Protein AF-A0A069ADY2-F1 (afdb_monomer_lite)

InterPro domains:
  IPR009057 Homedomain-like superfamily [SSF46689] (1-50)
  IPR018060 AraC-like, DNA binding HTH domain [PS01124] (1-50)

Organism: Clostridioides difficile (NCBI:txid1496)

Foldseek 3Di:
DLLVVLLVCLQVDPDDSVVSCVVSVNPDPPVSQVVNCVVVVDGSVVVSVPHPPD

Secondary structure (DSSP, 8-state):
-HHHHHHHHHHH----HHHHHHHTT---HHHHHHHHHHHHSS-HHHHHHHS---

pLDDT: mean 85.69, std 6.7, range [57.59, 91.12]

Radius of gyration: 10.56 Å; chains: 1; bounding box: 26×24×20 Å

Sequence (54 aa):
MRISHIYKDLINTNDTLCSILEAHGFTNTKLFYRIFKEKFKCTPKHIRKNLPKI

Structure (mmCIF, N/CA/C/O backbone):
data_AF-A0A069ADY2-F1
#
_entry.id   AF-A0A069ADY2-F1
#
loop_
_atom_site.group_PDB
_atom_site.id
_atom_site.type_symbol
_atom_site.label_atom_id
_atom_site.label_alt_id
_atom_site.label_comp_id
_atom_site.label_asym_id
_atom_site.label_entity_id
_atom_site.label_seq_id
_atom_site.pdbx_PDB_ins_code
_atom_site.Cartn_x
_atom_site.Cartn_y
_atom_site.Cartn_z
_atom_site.occupancy
_atom_site.B_iso_or_equiv
_atom_site.auth_seq_id
_atom_site.auth_comp_id
_atom_site.auth_asym_id
_atom_site.auth_atom_id
_atom_site.pdbx_PDB_model_num
ATOM 1 N N . MET A 1 1 ? -7.031 9.224 -11.948 1.00 64.88 1 MET A N 1
ATOM 2 C CA . MET A 1 1 ? -5.741 9.472 -11.243 1.00 64.88 1 MET A CA 1
ATOM 3 C C . MET A 1 1 ? -5.143 8.147 -10.774 1.00 64.88 1 MET A C 1
ATOM 5 O O . MET A 1 1 ? -5.885 7.367 -10.191 1.00 64.88 1 MET A O 1
ATOM 9 N N . ARG A 1 2 ? -3.830 7.908 -10.959 1.00 81.94 2 ARG A N 1
ATOM 10 C CA . ARG A 1 2 ? -3.140 6.630 -10.631 1.00 81.94 2 ARG A CA 1
ATOM 11 C C . ARG A 1 2 ? -3.392 6.114 -9.206 1.00 81.94 2 ARG A C 1
ATOM 13 O O . ARG A 1 2 ? -3.628 4.932 -9.016 1.00 81.94 2 ARG A O 1
ATOM 20 N N . ILE A 1 3 ? -3.459 7.013 -8.224 1.00 84.44 3 ILE A N 1
ATOM 21 C CA . ILE A 1 3 ? -3.729 6.662 -6.818 1.00 84.44 3 ILE A CA 1
ATOM 22 C C . ILE A 1 3 ? -5.107 6.014 -6.605 1.00 84.44 3 ILE A C 1
ATOM 24 O O . IL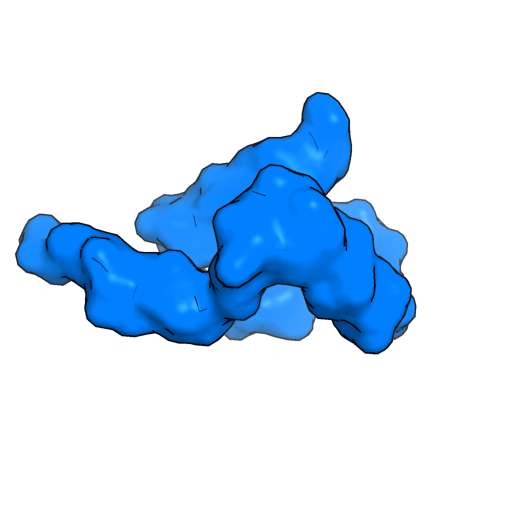E A 1 3 ? -5.254 5.177 -5.722 1.00 84.44 3 ILE A O 1
ATOM 28 N N . SER A 1 4 ? -6.110 6.361 -7.417 1.00 86.50 4 SER A N 1
ATOM 29 C CA . SER A 1 4 ? -7.436 5.737 -7.323 1.00 86.50 4 SER A CA 1
ATOM 30 C C . SER A 1 4 ? -7.434 4.299 -7.839 1.00 86.50 4 SER A C 1
ATOM 32 O O . SER A 1 4 ? -8.174 3.477 -7.313 1.00 86.50 4 SER A O 1
ATOM 34 N N . HIS A 1 5 ? -6.611 4.000 -8.850 1.00 87.94 5 HIS A N 1
ATOM 35 C CA . HIS A 1 5 ? -6.442 2.633 -9.349 1.00 87.94 5 HIS A CA 1
ATOM 36 C C . HIS A 1 5 ? -5.710 1.787 -8.308 1.00 87.94 5 HIS A C 1
ATOM 38 O O . HIS A 1 5 ? -6.241 0.764 -7.911 1.00 87.94 5 HIS A O 1
ATOM 44 N N . ILE A 1 6 ? -4.619 2.307 -7.731 1.00 88.00 6 ILE A N 1
ATOM 45 C CA . ILE A 1 6 ? -3.907 1.648 -6.622 1.00 88.00 6 ILE A CA 1
ATOM 46 C C . ILE A 1 6 ? -4.843 1.366 -5.440 1.00 88.00 6 ILE A C 1
ATOM 48 O O . ILE A 1 6 ? -4.773 0.303 -4.837 1.00 88.00 6 ILE A O 1
ATOM 52 N N . TYR A 1 7 ? -5.727 2.307 -5.092 1.00 87.19 7 TYR A N 1
ATOM 53 C CA . TYR A 1 7 ? -6.733 2.086 -4.051 1.00 87.19 7 TYR A CA 1
ATOM 54 C C . TYR A 1 7 ? -7.690 0.946 -4.423 1.00 87.19 7 TYR A C 1
ATOM 56 O O . TYR A 1 7 ? -8.001 0.115 -3.578 1.00 87.19 7 TYR A O 1
ATOM 64 N N . LYS A 1 8 ? -8.140 0.887 -5.680 1.00 88.81 8 LYS A N 1
ATOM 65 C CA . LYS A 1 8 ? -9.010 -0.185 -6.163 1.00 88.81 8 LYS A CA 1
ATOM 66 C C . LYS A 1 8 ? -8.29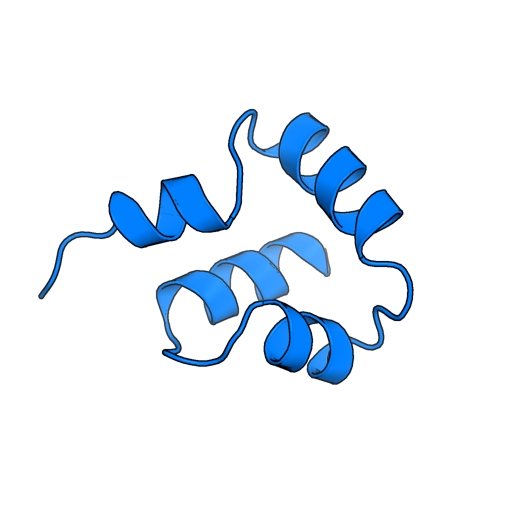7 -1.538 -6.098 1.00 88.81 8 LYS A C 1
ATOM 68 O O . LYS A 1 8 ? -8.857 -2.469 -5.534 1.00 88.81 8 LYS A O 1
ATOM 73 N N . ASP A 1 9 ? -7.062 -1.634 -6.572 1.00 89.88 9 ASP A N 1
ATOM 74 C CA . ASP A 1 9 ? -6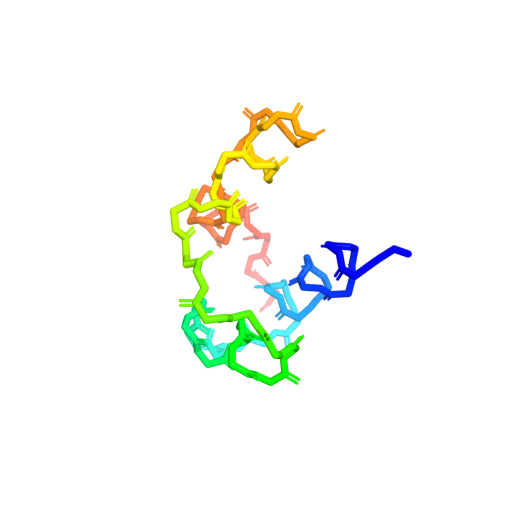.258 -2.854 -6.459 1.00 89.88 9 ASP A CA 1
ATOM 75 C C . ASP A 1 9 ? -6.030 -3.256 -4.999 1.00 89.88 9 ASP A C 1
ATOM 77 O O . ASP A 1 9 ? -6.201 -4.416 -4.642 1.00 89.88 9 ASP A O 1
ATOM 81 N N . LEU A 1 10 ? -5.766 -2.294 -4.113 1.00 88.19 10 LEU A N 1
ATOM 82 C CA . LEU A 1 10 ? -5.564 -2.547 -2.686 1.00 88.19 10 LEU A CA 1
ATOM 83 C C . LEU A 1 10 ? -6.766 -3.219 -2.006 1.00 88.19 10 LEU A C 1
ATOM 85 O O . LEU A 1 10 ? -6.566 -3.963 -1.045 1.00 88.19 10 LEU A O 1
ATOM 89 N N . ILE A 1 11 ? -7.990 -2.918 -2.455 1.00 87.81 11 ILE A N 1
ATOM 90 C CA . ILE A 1 11 ? -9.223 -3.456 -1.864 1.00 87.81 11 ILE A CA 1
ATOM 91 C C . ILE A 1 11 ? -9.780 -4.674 -2.609 1.00 87.81 11 ILE A C 1
ATOM 93 O O . ILE A 1 11 ? -10.554 -5.422 -2.024 1.00 87.81 11 ILE A O 1
ATOM 97 N N . ASN A 1 12 ? -9.418 -4.858 -3.883 1.00 89.12 12 ASN A N 1
ATOM 98 C CA . ASN A 1 12 ? -9.908 -5.961 -4.717 1.00 89.12 12 ASN A CA 1
ATOM 99 C C . ASN A 1 12 ? -8.921 -7.132 -4.801 1.00 89.12 12 ASN A C 1
ATOM 101 O O . ASN A 1 12 ? -9.304 -8.207 -5.252 1.00 89.12 12 ASN A O 1
ATOM 105 N N . THR A 1 13 ? -7.665 -6.938 -4.394 1.00 87.38 13 THR A N 1
ATOM 106 C CA . THR A 1 13 ? -6.618 -7.956 -4.508 1.00 87.38 13 THR A CA 1
ATOM 107 C C . THR A 1 13 ? -6.019 -8.314 -3.155 1.00 87.38 13 THR A C 1
ATOM 109 O O . THR A 1 13 ? -5.958 -7.508 -2.219 1.00 87.38 13 THR A O 1
ATOM 112 N N . ASN A 1 14 ? -5.503 -9.540 -3.079 1.00 84.88 14 ASN A N 1
ATOM 113 C CA . ASN A 1 14 ? -4.652 -9.967 -1.977 1.00 84.88 14 ASN A CA 1
ATOM 114 C C . ASN A 1 14 ? -3.162 -9.677 -2.226 1.00 84.88 14 ASN A C 1
ATOM 116 O O . ASN A 1 14 ? -2.338 -9.978 -1.360 1.00 84.88 14 ASN A O 1
ATOM 120 N N . ASP A 1 15 ? -2.818 -9.003 -3.322 1.00 88.62 15 ASP A N 1
ATOM 121 C CA . ASP A 1 15 ? -1.447 -8.625 -3.648 1.00 88.62 15 ASP A CA 1
ATOM 122 C C . ASP A 1 15 ? -0.839 -7.711 -2.599 1.00 88.62 15 ASP A C 1
ATOM 124 O O . ASP A 1 15 ? -1.528 -6.941 -1.928 1.00 88.62 15 ASP A O 1
ATOM 128 N N . THR A 1 16 ? 0.474 -7.783 -2.414 1.00 87.81 16 THR A N 1
ATOM 129 C CA . THR A 1 16 ? 1.142 -6.873 -1.483 1.00 87.81 16 THR A CA 1
ATOM 130 C C . THR A 1 16 ? 1.116 -5.446 -2.026 1.00 87.81 16 THR A C 1
ATOM 132 O O . THR A 1 16 ? 1.062 -5.221 -3.233 1.00 87.81 16 THR A O 1
ATOM 135 N N . LEU A 1 17 ? 1.208 -4.447 -1.139 1.00 87.00 17 LEU A N 1
ATOM 136 C CA . LEU A 1 17 ? 1.306 -3.055 -1.587 1.00 87.00 17 LEU A CA 1
ATOM 137 C C . LEU A 1 17 ? 2.499 -2.850 -2.536 1.00 87.00 17 LEU A C 1
ATOM 139 O O . LEU A 1 17 ? 2.392 -2.050 -3.454 1.00 87.00 17 LEU A O 1
ATOM 143 N N . CYS A 1 18 ? 3.611 -3.564 -2.327 1.00 87.31 18 CYS A N 1
ATOM 144 C CA . 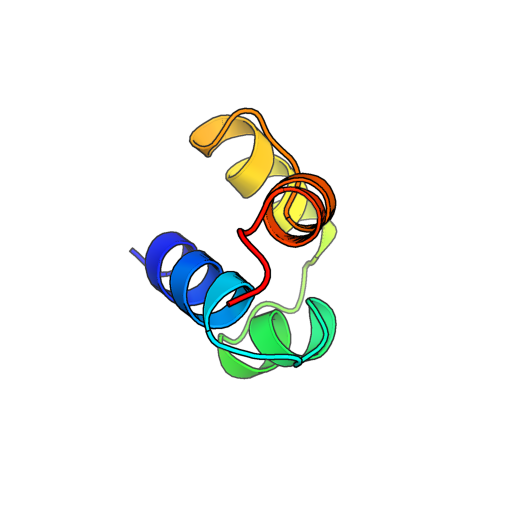CYS A 1 18 ? 4.778 -3.482 -3.204 1.00 87.31 18 CYS A CA 1
ATOM 145 C C . CYS A 1 18 ? 4.426 -3.935 -4.625 1.00 87.31 18 CYS A C 1
ATOM 147 O O . CYS A 1 18 ? 4.581 -3.152 -5.555 1.00 87.31 18 CYS A O 1
ATOM 149 N N . SER A 1 19 ? 3.820 -5.118 -4.762 1.00 90.31 19 SER A N 1
ATOM 150 C CA . SER A 1 19 ? 3.391 -5.677 -6.049 1.00 90.31 19 SER A CA 1
ATOM 151 C C . SER A 1 19 ? 2.422 -4.753 -6.794 1.00 90.31 19 SER A C 1
ATOM 153 O O . SER A 1 19 ? 2.596 -4.500 -7.983 1.00 90.31 19 SER A O 1
ATOM 155 N N . ILE A 1 20 ? 1.446 -4.175 -6.083 1.00 90.62 20 ILE A N 1
ATOM 156 C CA . ILE A 1 20 ? 0.495 -3.215 -6.662 1.00 90.62 20 ILE A CA 1
ATOM 157 C C . ILE A 1 20 ? 1.231 -1.956 -7.147 1.00 90.62 20 ILE A C 1
ATOM 159 O O . ILE A 1 20 ? 0.980 -1.458 -8.241 1.00 90.62 20 ILE A O 1
ATOM 163 N N . LEU A 1 21 ? 2.159 -1.419 -6.350 1.00 90.19 21 LEU A N 1
ATOM 164 C CA . LEU A 1 21 ? 2.931 -0.237 -6.736 1.00 90.19 21 LEU A CA 1
ATOM 165 C C . LEU A 1 21 ? 3.821 -0.506 -7.952 1.00 90.19 21 LEU A C 1
ATOM 167 O O . LEU A 1 21 ? 3.843 0.318 -8.867 1.00 90.19 21 LEU A O 1
ATOM 171 N N . GLU A 1 22 ? 4.488 -1.656 -7.996 1.00 90.31 22 GLU A N 1
ATOM 172 C CA . GLU A 1 22 ? 5.311 -2.083 -9.129 1.00 90.31 22 GLU A CA 1
ATOM 173 C C . GLU A 1 22 ? 4.481 -2.215 -10.411 1.00 90.31 22 GLU A C 1
ATOM 175 O O . GLU A 1 22 ? 4.862 -1.650 -11.437 1.00 90.31 22 GLU A O 1
ATOM 180 N N . ALA A 1 23 ? 3.293 -2.827 -10.338 1.00 89.50 23 ALA A N 1
ATOM 181 C CA . ALA A 1 23 ? 2.359 -2.932 -11.464 1.00 89.50 23 ALA A CA 1
ATOM 182 C C . ALA A 1 23 ? 1.914 -1.562 -12.014 1.00 89.50 23 ALA A C 1
ATOM 184 O O . ALA A 1 23 ? 1.590 -1.423 -13.194 1.00 89.50 23 ALA A O 1
ATOM 185 N N . HIS A 1 24 ? 1.934 -0.521 -11.177 1.00 87.88 24 HIS A N 1
ATOM 186 C CA . HIS A 1 24 ? 1.623 0.856 -11.565 1.00 87.88 24 HIS A CA 1
ATOM 187 C C . HIS A 1 24 ? 2.862 1.725 -11.863 1.00 87.88 24 HIS A C 1
ATOM 189 O O . HIS A 1 24 ? 2.714 2.934 -12.077 1.00 87.88 24 HIS A O 1
ATOM 195 N N . GLY A 1 25 ? 4.069 1.146 -11.880 1.00 87.88 25 GLY A N 1
ATOM 196 C CA . GLY A 1 25 ? 5.325 1.851 -12.158 1.00 87.88 25 GLY A CA 1
ATOM 197 C C . GLY A 1 25 ? 5.810 2.759 -11.021 1.00 87.88 25 GLY A C 1
ATOM 198 O O . GLY A 1 25 ? 6.578 3.693 -11.256 1.00 87.88 25 GLY A O 1
ATOM 199 N N . PHE A 1 26 ? 5.350 2.536 -9.787 1.00 84.50 26 PHE A N 1
ATOM 200 C CA . PHE A 1 26 ? 5.825 3.250 -8.604 1.00 84.50 26 PHE A CA 1
ATOM 201 C C . PHE A 1 26 ? 7.046 2.552 -8.005 1.00 84.50 26 PHE A C 1
ATOM 203 O O . PHE A 1 26 ? 6.928 1.553 -7.306 1.00 84.50 26 PHE A O 1
ATOM 210 N N . THR A 1 27 ? 8.220 3.150 -8.193 1.00 82.62 27 THR A N 1
ATOM 211 C CA . THR A 1 27 ? 9.468 2.698 -7.555 1.00 82.62 27 THR A CA 1
ATOM 212 C C . THR A 1 27 ? 9.692 3.333 -6.180 1.00 82.62 27 THR A C 1
ATOM 214 O O . THR A 1 27 ? 10.379 2.772 -5.329 1.00 82.62 27 THR A O 1
ATOM 217 N N . ASN A 1 28 ? 9.093 4.502 -5.918 1.00 86.19 28 ASN A N 1
ATOM 218 C CA . ASN A 1 28 ? 9.283 5.240 -4.669 1.00 86.19 28 ASN A CA 1
ATOM 219 C C . ASN A 1 28 ? 8.087 5.087 -3.718 1.00 86.19 28 ASN A C 1
ATOM 221 O O . ASN A 1 28 ? 7.134 5.874 -3.724 1.00 86.19 28 ASN A O 1
ATOM 225 N N . THR A 1 29 ? 8.168 4.077 -2.854 1.00 85.69 29 THR A N 1
ATOM 226 C CA . THR A 1 29 ? 7.138 3.760 -1.856 1.00 85.69 29 THR A CA 1
ATOM 227 C C . THR A 1 29 ? 6.935 4.889 -0.839 1.00 85.69 29 THR A C 1
ATOM 229 O O . THR A 1 29 ? 5.798 5.181 -0.471 1.00 85.69 29 THR A O 1
ATOM 232 N N . LYS A 1 30 ? 7.998 5.590 -0.416 1.00 87.94 30 LYS A N 1
ATOM 233 C CA . LYS A 1 30 ? 7.912 6.691 0.566 1.00 87.94 30 LYS A CA 1
ATOM 234 C C . LYS A 1 30 ? 7.081 7.859 0.042 1.00 87.94 30 LYS A C 1
ATOM 236 O O . LYS A 1 30 ? 6.219 8.375 0.755 1.00 87.94 30 LYS A O 1
ATOM 241 N N . LEU A 1 31 ? 7.318 8.246 -1.213 1.00 88.00 31 LEU A N 1
ATOM 242 C CA . LEU A 1 31 ? 6.540 9.290 -1.874 1.00 88.00 31 LEU A CA 1
ATOM 243 C C . LEU A 1 31 ? 5.070 8.874 -1.991 1.00 88.00 31 LEU A C 1
ATOM 245 O O . LEU A 1 31 ? 4.186 9.662 -1.660 1.00 88.00 31 LEU A O 1
ATOM 249 N N . PHE A 1 32 ? 4.809 7.623 -2.383 1.00 88.25 32 PHE A N 1
ATOM 250 C CA . PHE A 1 32 ? 3.449 7.096 -2.437 1.00 88.25 32 PHE A CA 1
ATOM 251 C C . PHE A 1 32 ? 2.745 7.194 -1.079 1.00 88.25 32 PHE A C 1
ATOM 253 O O . PHE A 1 32 ? 1.651 7.745 -1.009 1.00 88.25 32 PHE A O 1
ATOM 260 N N . TYR A 1 33 ? 3.375 6.731 0.006 1.00 88.44 33 TYR A N 1
ATOM 261 C CA . TYR A 1 33 ? 2.789 6.800 1.347 1.00 88.44 33 TYR A CA 1
ATOM 262 C C . TYR A 1 33 ? 2.448 8.230 1.763 1.00 88.44 33 TYR A C 1
ATOM 264 O O . TYR A 1 33 ? 1.387 8.452 2.347 1.00 88.44 33 TYR A O 1
ATOM 272 N N . ARG A 1 34 ? 3.316 9.199 1.444 1.00 90.69 34 ARG A N 1
ATOM 273 C CA . ARG A 1 34 ? 3.057 10.616 1.709 1.00 90.69 34 ARG A CA 1
ATOM 274 C C . ARG A 1 34 ? 1.820 11.095 0.951 1.00 90.69 34 ARG A C 1
ATOM 276 O O . ARG A 1 34 ? 0.867 11.526 1.590 1.00 90.69 34 ARG A O 1
ATOM 283 N N . ILE A 1 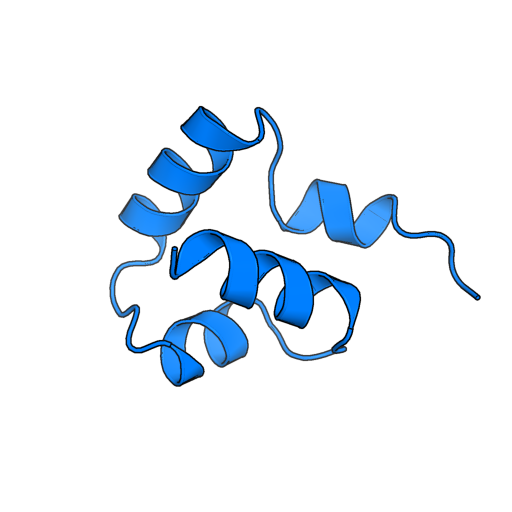35 ? 1.788 10.940 -0.374 1.00 89.44 35 ILE A N 1
ATOM 284 C CA . ILE A 1 35 ? 0.665 11.418 -1.200 1.00 89.44 35 ILE A CA 1
ATOM 285 C C . ILE A 1 35 ? -0.639 10.700 -0.818 1.00 89.44 35 ILE A C 1
ATOM 287 O O . ILE A 1 35 ? -1.699 11.318 -0.724 1.00 89.44 35 ILE A O 1
ATOM 291 N N . PHE A 1 36 ? -0.569 9.395 -0.556 1.00 89.94 36 PHE A N 1
ATOM 292 C CA . PHE A 1 36 ? -1.715 8.592 -0.147 1.00 89.94 36 PHE A CA 1
ATOM 293 C C . PHE A 1 36 ? -2.277 9.064 1.197 1.00 89.94 36 PHE A C 1
ATOM 295 O O . PHE A 1 36 ? -3.482 9.275 1.317 1.00 89.94 36 PHE A O 1
ATOM 302 N N . LYS A 1 37 ? -1.413 9.296 2.194 1.00 89.50 37 LYS A N 1
ATOM 303 C CA . LYS A 1 37 ? -1.822 9.825 3.500 1.00 89.50 37 LYS A CA 1
ATOM 304 C C . LYS A 1 37 ? -2.367 11.247 3.383 1.00 89.50 37 LYS A C 1
ATOM 306 O O . LYS A 1 37 ? -3.347 11.568 4.043 1.00 89.50 37 LYS A O 1
ATOM 311 N N . GLU A 1 38 ? -1.779 12.093 2.541 1.00 91.12 38 GLU A N 1
ATOM 312 C CA . GLU A 1 38 ? -2.288 13.449 2.313 1.00 91.12 38 GLU A CA 1
ATOM 313 C C . GLU A 1 38 ? -3.701 13.430 1.721 1.00 91.12 38 GLU A C 1
ATOM 315 O O . GLU A 1 38 ? -4.548 14.206 2.173 1.00 91.12 38 GLU A O 1
ATOM 320 N N . LYS A 1 39 ? -3.962 12.501 0.789 1.00 89.12 39 LYS A N 1
ATOM 321 C CA . LYS A 1 39 ? -5.229 12.381 0.059 1.00 89.12 39 LYS A CA 1
ATOM 322 C C . LYS A 1 39 ? -6.336 11.657 0.825 1.00 89.12 39 LYS A C 1
ATOM 324 O O . LYS A 1 39 ? -7.466 12.128 0.825 1.00 89.12 39 LYS A O 1
ATOM 329 N N . PHE A 1 40 ? -6.029 10.531 1.464 1.00 85.62 40 PHE A N 1
ATOM 330 C CA . PHE A 1 40 ? -7.024 9.692 2.145 1.00 85.62 40 PHE A CA 1
ATOM 331 C C . PHE A 1 40 ? -7.025 9.850 3.664 1.00 85.62 40 PHE A C 1
ATOM 333 O O . PHE A 1 40 ? -7.849 9.234 4.328 1.00 85.62 40 PHE A O 1
ATOM 340 N N . LYS A 1 41 ? -6.073 10.606 4.232 1.00 89.25 41 LYS A N 1
ATOM 341 C CA . LYS A 1 41 ? -5.868 10.754 5.688 1.00 89.25 41 LYS A CA 1
ATOM 342 C C . LYS A 1 41 ? -5.703 9.420 6.440 1.00 89.25 41 LYS A C 1
ATOM 344 O O . LYS A 1 41 ? -5.710 9.390 7.665 1.00 89.25 41 LYS A O 1
ATOM 349 N N . CYS A 1 42 ? -5.447 8.333 5.713 1.00 87.31 42 CYS A N 1
ATOM 350 C CA . CYS A 1 42 ? -5.285 6.975 6.220 1.00 87.31 42 CYS A CA 1
ATOM 351 C C . CYS A 1 42 ? -4.082 6.287 5.561 1.00 87.31 42 CYS A C 1
ATOM 353 O O . CYS A 1 42 ? -3.506 6.786 4.593 1.00 87.31 42 CYS A O 1
ATOM 355 N N . THR A 1 43 ? -3.693 5.122 6.085 1.00 86.81 43 THR A N 1
ATOM 356 C CA . THR A 1 43 ? -2.652 4.280 5.478 1.00 86.81 43 THR A CA 1
ATOM 357 C C . THR A 1 43 ? -3.272 3.127 4.680 1.00 86.81 43 THR A C 1
ATOM 359 O O . THR A 1 43 ? -4.345 2.642 5.049 1.00 86.81 43 THR A O 1
ATOM 362 N N . PRO A 1 44 ? -2.592 2.623 3.633 1.00 85.94 44 PRO A N 1
ATOM 363 C CA . PRO A 1 44 ? -3.039 1.452 2.876 1.00 85.94 44 PRO A CA 1
ATOM 364 C C . PRO A 1 44 ? -3.325 0.243 3.778 1.00 85.94 44 PRO A C 1
ATOM 366 O O . PRO A 1 44 ? -4.341 -0.429 3.640 1.00 85.94 44 PRO A O 1
ATOM 369 N N . LYS A 1 45 ? -2.458 0.014 4.774 1.00 85.81 45 LYS A N 1
ATOM 370 C CA . LYS A 1 45 ? -2.614 -1.059 5.765 1.00 85.81 45 LYS A CA 1
ATOM 371 C C . LYS A 1 45 ? -3.871 -0.884 6.621 1.00 85.81 45 LYS A C 1
ATOM 373 O O . LYS A 1 45 ? -4.537 -1.870 6.921 1.00 85.81 45 LYS A O 1
ATOM 378 N N . HIS A 1 46 ? -4.197 0.351 7.010 1.00 87.88 46 HIS A N 1
ATOM 379 C CA . HIS A 1 46 ? -5.411 0.638 7.771 1.00 87.88 46 HIS A CA 1
ATOM 380 C C . HIS A 1 46 ? -6.660 0.344 6.942 1.00 87.88 46 HIS A C 1
ATOM 382 O O . HIS A 1 46 ? -7.537 -0.355 7.433 1.00 87.88 46 HIS A O 1
ATOM 388 N N . ILE A 1 47 ? -6.716 0.795 5.685 1.00 86.94 47 ILE A N 1
ATOM 389 C CA . ILE A 1 47 ? -7.845 0.493 4.791 1.00 86.94 47 ILE A CA 1
ATOM 390 C C . ILE A 1 47 ? -8.035 -1.012 4.694 1.00 86.94 47 ILE A C 1
ATOM 392 O O . ILE A 1 47 ? -9.108 -1.507 5.000 1.00 86.94 47 ILE A O 1
ATOM 396 N N . ARG A 1 48 ? -6.963 -1.746 4.396 1.00 85.06 48 ARG A N 1
ATOM 397 C CA . ARG A 1 48 ? -7.022 -3.195 4.218 1.00 85.06 48 ARG A CA 1
ATOM 398 C C . ARG A 1 48 ? -7.488 -3.957 5.459 1.00 85.06 48 ARG A C 1
ATOM 400 O O . ARG A 1 48 ? -8.175 -4.961 5.340 1.00 85.06 48 ARG A O 1
ATOM 407 N N . LYS A 1 49 ? -7.134 -3.473 6.653 1.00 85.81 49 LYS A N 1
ATOM 408 C CA . LYS A 1 49 ? -7.605 -4.038 7.927 1.00 85.81 49 LYS A CA 1
ATOM 409 C C . LYS A 1 49 ? -9.091 -3.752 8.184 1.00 85.81 49 LYS A C 1
ATOM 411 O O . LYS A 1 49 ? -9.739 -4.555 8.843 1.00 85.81 49 LYS A O 1
ATOM 416 N N . ASN A 1 50 ? -9.596 -2.620 7.700 1.00 84.69 50 ASN A N 1
ATOM 417 C CA . ASN A 1 50 ? -10.984 -2.188 7.880 1.00 84.69 50 ASN A CA 1
ATOM 418 C C . ASN A 1 50 ? -11.892 -2.575 6.704 1.00 84.69 50 ASN A C 1
ATOM 420 O O . ASN A 1 50 ? -13.061 -2.199 6.704 1.00 84.69 50 ASN A O 1
ATOM 424 N N . LEU A 1 51 ? -11.382 -3.298 5.701 1.00 79.69 51 LEU A N 1
ATOM 425 C CA . LEU A 1 51 ? -12.242 -3.825 4.652 1.00 79.69 51 LEU A CA 1
ATOM 426 C C . LEU A 1 51 ? -13.188 -4.866 5.257 1.00 79.69 51 LEU A C 1
ATOM 428 O O . LEU A 1 51 ? -12.722 -5.733 6.007 1.00 79.69 51 LEU A O 1
ATOM 432 N N . PRO A 1 52 ? -14.494 -4.799 4.941 1.00 71.81 52 PRO A N 1
ATOM 433 C CA . PRO A 1 52 ? -15.405 -5.870 5.294 1.00 71.81 52 PRO A CA 1
ATOM 434 C C . PRO A 1 52 ? -14.878 -7.152 4.649 1.00 71.81 52 PRO A C 1
ATOM 436 O O . PRO A 1 52 ? -14.676 -7.212 3.436 1.00 71.81 52 PRO A O 1
ATOM 439 N N . LYS A 1 53 ? -14.591 -8.156 5.479 1.00 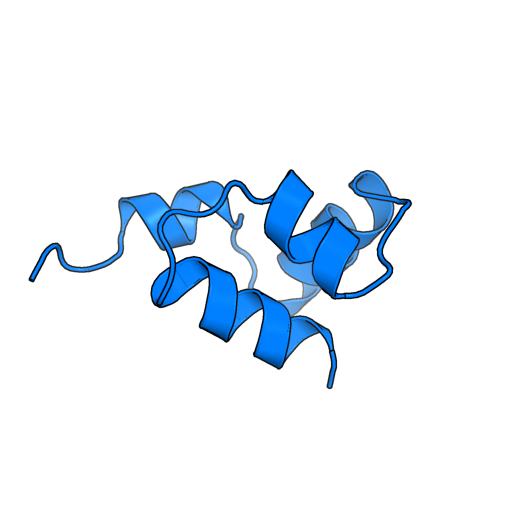61.41 53 LYS A N 1
ATOM 440 C CA . LYS A 1 53 ? -14.304 -9.504 4.994 1.00 61.41 53 LYS A CA 1
ATOM 441 C C . LYS A 1 53 ? -15.642 -10.069 4.523 1.00 61.41 53 LYS A C 1
ATOM 443 O O . LYS A 1 53 ? -16.481 -10.369 5.369 1.00 61.41 53 LYS A O 1
ATOM 448 N N . ILE A 1 54 ? -15.856 -10.067 3.211 1.00 57.59 54 ILE A N 1
ATOM 449 C CA . ILE A 1 54 ? -17.000 -10.724 2.567 1.00 57.59 54 ILE A CA 1
ATOM 450 C C . ILE A 1 54 ? -16.748 -12.230 2.582 1.00 57.59 54 ILE A C 1
ATOM 452 O O . ILE A 1 54 ? -15.579 -12.616 2.339 1.00 57.59 54 ILE A O 1
#